Protein AF-Q5W2W8-F1 (afdb_monomer)

InterPro domains:
  IPR002831 Transcription regulator TrmB, N-terminal [PF01978] (3-45)
  IPR036388 Winged helix-like DNA-binding domain superfamily [G3DSA:1.10.10.10] (1-46)
  IPR036390 Winged helix DNA-binding domain superfamily [SSF46785] (2-50)

pLDDT: mean 92.7, std 8.3, range [53.84, 98.19]

Nearest PDB structures (foldseek):
  3mcz-assembly1_B  TM=8.276E-01  e=8.264E-03  Burkholderia thailandensis E264
  5hsm-assembly1_A-2  TM=6.832E-01  e=4.193E-03  Mycobacterium tuberculosis H37Rv
  7oyk-assembly2_CCC  TM=7.463E-01  e=2.286E-02  Bacillus subtilis subsp. subtilis str. 168
  2fxa-assembly3_D  TM=6.999E-01  e=3.934E-02  Bacillus subtilis
  3eco-assembly1_B  TM=7.357E-01  e=8.880E-02  Staphylococcus aureus subsp. aureus Mu50

Solvent-accessible surface area (backbone atoms only — not comparable to full-atom values): 3862 Å² total; per-residue (Å²): 92,64,62,50,46,31,61,83,25,35,45,64,57,27,14,69,76,45,75,46,57,44,70,61,45,43,56,50,50,53,52,35,33,75,71,68,61,29,49,73,61,92,75,29,28,36,45,54,67,66,60,27,48,54,42,43,49,67,70,69,51,76,62,95,77,66,80,130

Sequence (68 aa):
MVLANTNDSTVEEISRKSGIKEEAVYYLLEFLNIAGLVKKENDKYWVDETIRTIAQLLIELPDPNAEN

Structure (mmCIF, N/CA/C/O backbone):
data_AF-Q5W2W8-F1
#
_entry.id   AF-Q5W2W8-F1
#
loop_
_atom_site.group_PDB
_atom_site.id
_atom_site.type_symbol
_atom_site.label_atom_id
_atom_site.label_alt_id
_atom_site.label_comp_id
_atom_site.label_asym_id
_atom_site.label_entity_id
_atom_site.label_seq_id
_atom_site.pdbx_PDB_ins_code
_atom_site.Cartn_x
_atom_site.Cartn_y
_atom_site.Cartn_z
_atom_site.occupancy
_atom_site.B_iso_or_equiv
_atom_site.auth_seq_id
_atom_site.auth_comp_id
_atom_site.auth_asym_id
_atom_site.auth_atom_id
_atom_site.pdbx_PDB_model_num
ATOM 1 N N . MET A 1 1 ? 6.996 -0.151 -4.270 1.00 85.19 1 MET A N 1
ATOM 2 C CA . MET A 1 1 ? 5.876 0.819 -4.398 1.00 85.19 1 MET A CA 1
ATOM 3 C C . MET A 1 1 ? 5.037 0.849 -3.119 1.00 85.19 1 MET A C 1
ATOM 5 O O . MET A 1 1 ? 4.923 -0.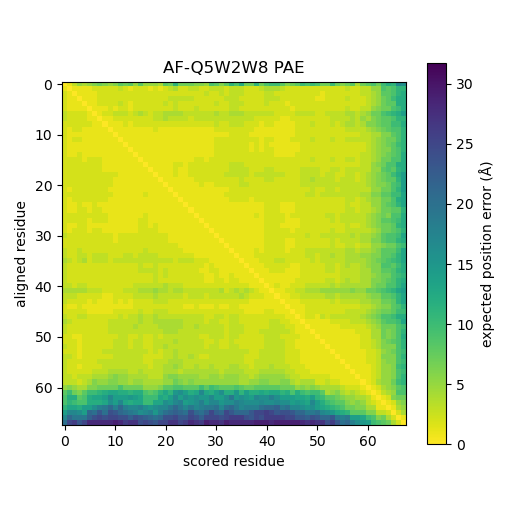194 -2.488 1.00 85.19 1 MET A O 1
ATOM 9 N N . VAL A 1 2 ? 4.445 1.990 -2.732 1.00 92.19 2 VAL A N 1
ATOM 10 C CA . VAL A 1 2 ? 3.638 2.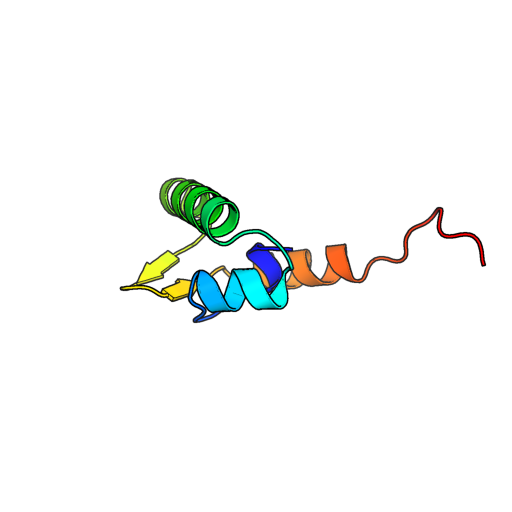125 -1.491 1.00 92.19 2 VAL A CA 1
ATOM 11 C C . VAL A 1 2 ? 2.399 1.218 -1.494 1.00 92.19 2 VAL A C 1
ATOM 13 O O . VAL A 1 2 ? 2.239 0.408 -0.585 1.00 92.19 2 VAL A O 1
ATOM 16 N N . LEU A 1 3 ? 1.573 1.275 -2.546 1.00 93.44 3 LEU A N 1
ATOM 17 C CA . LEU A 1 3 ? 0.308 0.523 -2.618 1.00 93.44 3 LEU A CA 1
ATOM 18 C C . LEU A 1 3 ? 0.493 -1.000 -2.540 1.00 93.44 3 LEU A C 1
ATOM 20 O O . LEU A 1 3 ? -0.230 -1.665 -1.809 1.00 93.44 3 LEU A O 1
ATOM 24 N N . ALA A 1 4 ? 1.503 -1.551 -3.219 1.00 93.69 4 ALA A N 1
ATOM 25 C CA . ALA A 1 4 ? 1.795 -2.989 -3.180 1.00 93.69 4 ALA A CA 1
ATOM 26 C C . ALA A 1 4 ? 2.121 -3.497 -1.761 1.00 93.69 4 ALA A C 1
ATOM 28 O O . ALA A 1 4 ? 1.859 -4.648 -1.425 1.00 93.69 4 ALA A O 1
ATOM 29 N N . ASN A 1 5 ? 2.655 -2.617 -0.909 1.00 92.31 5 ASN A N 1
ATOM 30 C CA . ASN A 1 5 ? 3.015 -2.929 0.472 1.00 92.31 5 ASN A CA 1
ATOM 31 C C . ASN A 1 5 ? 1.904 -2.606 1.483 1.00 92.31 5 ASN A C 1
ATOM 33 O O . ASN A 1 5 ? 2.093 -2.839 2.673 1.00 92.31 5 ASN A O 1
ATOM 37 N N . THR A 1 6 ? 0.761 -2.080 1.035 1.00 94.44 6 THR A N 1
ATOM 38 C CA . THR A 1 6 ? -0.334 -1.621 1.899 1.00 94.44 6 THR A CA 1
ATOM 39 C C . THR A 1 6 ? -1.350 -2.746 2.120 1.00 94.44 6 THR A C 1
ATOM 41 O O . THR A 1 6 ? -2.327 -2.871 1.388 1.00 94.44 6 THR A O 1
ATOM 44 N N . ASN A 1 7 ? -1.111 -3.604 3.113 1.00 94.12 7 ASN A N 1
ATOM 45 C CA . ASN A 1 7 ? -2.054 -4.649 3.523 1.00 94.12 7 ASN A CA 1
ATOM 46 C C . ASN A 1 7 ? -1.900 -4.953 5.010 1.00 94.12 7 ASN A C 1
ATOM 48 O O . ASN A 1 7 ? -0.932 -5.619 5.382 1.00 94.12 7 ASN A O 1
ATOM 52 N N . ASP A 1 8 ? -2.828 -4.463 5.834 1.00 96.12 8 ASP A N 1
ATOM 53 C CA . ASP A 1 8 ? -2.732 -4.544 7.299 1.00 96.12 8 ASP A CA 1
ATOM 54 C C . ASP A 1 8 ? -1.351 -4.080 7.799 1.00 96.12 8 ASP A C 1
ATOM 56 O O . ASP A 1 8 ? -0.731 -4.718 8.644 1.00 96.12 8 ASP A O 1
ATOM 60 N N . SER A 1 9 ? -0.821 -3.015 7.189 1.00 96.81 9 SER A N 1
ATOM 61 C CA . SER A 1 9 ? 0.559 -2.569 7.408 1.00 96.81 9 SER A CA 1
ATOM 62 C C . SER A 1 9 ? 0.610 -1.140 7.934 1.00 96.81 9 SER A C 1
ATOM 64 O O . SER A 1 9 ? -0.185 -0.291 7.520 1.00 96.81 9 SER A O 1
ATOM 66 N N . THR A 1 10 ? 1.560 -0.869 8.824 1.00 98.06 10 THR A N 1
ATOM 67 C CA . THR A 1 10 ? 1.838 0.482 9.331 1.00 98.06 10 THR A CA 1
ATOM 68 C C . THR A 1 10 ? 2.696 1.285 8.347 1.00 98.06 10 THR A C 1
ATOM 70 O O . THR A 1 10 ? 3.292 0.741 7.412 1.00 98.06 10 THR A O 1
ATOM 73 N N . VAL A 1 11 ? 2.803 2.601 8.570 1.00 98.06 11 VAL A N 1
ATOM 74 C CA . VAL A 1 11 ? 3.705 3.485 7.803 1.00 98.06 11 VAL A CA 1
ATOM 75 C C . VAL A 1 11 ? 5.153 2.990 7.850 1.00 98.06 11 VAL A C 1
ATOM 77 O O . VAL A 1 11 ? 5.805 2.936 6.808 1.00 98.06 11 VAL A O 1
ATOM 80 N N . GLU A 1 12 ? 5.638 2.594 9.029 1.00 98.19 12 GLU A N 1
ATOM 81 C CA . GLU A 1 12 ? 6.998 2.075 9.237 1.00 98.19 12 GLU A CA 1
ATOM 82 C C . GLU A 1 12 ? 7.234 0.805 8.405 1.00 98.19 12 GLU A C 1
ATOM 84 O O . GLU A 1 12 ? 8.224 0.683 7.679 1.00 98.19 12 GLU A O 1
ATOM 89 N N . GLU A 1 13 ? 6.290 -0.138 8.440 1.00 98.12 13 GLU A N 1
ATOM 90 C CA . GLU A 1 13 ? 6.401 -1.387 7.687 1.00 98.12 13 GLU A CA 1
ATOM 91 C C . GLU A 1 13 ? 6.405 -1.148 6.176 1.00 98.12 13 GLU A C 1
ATOM 93 O O . GLU A 1 13 ? 7.193 -1.763 5.450 1.00 98.12 13 GLU A O 1
ATOM 98 N N . ILE A 1 14 ? 5.545 -0.246 5.698 1.00 97.50 14 ILE A N 1
ATOM 99 C CA . ILE A 1 14 ? 5.465 0.128 4.284 1.00 97.50 14 ILE A CA 1
ATOM 100 C C . ILE A 1 14 ? 6.741 0.857 3.854 1.00 97.50 14 ILE A C 1
ATOM 102 O O . ILE A 1 14 ? 7.279 0.568 2.782 1.00 97.50 14 ILE A O 1
ATOM 106 N N . SER A 1 15 ? 7.264 1.760 4.683 1.00 97.81 15 SER A N 1
ATOM 107 C CA . SER A 1 15 ? 8.529 2.458 4.448 1.00 97.81 15 SER A CA 1
ATOM 108 C C . SER A 1 15 ? 9.684 1.474 4.299 1.00 97.81 15 SER A C 1
ATOM 110 O O . SER A 1 15 ? 10.352 1.464 3.262 1.00 97.81 15 SER A O 1
ATOM 112 N N . ARG A 1 16 ? 9.844 0.561 5.264 1.00 97.50 16 ARG A N 1
ATOM 113 C CA . ARG A 1 16 ? 10.898 -0.459 5.258 1.00 97.50 16 ARG A CA 1
ATOM 114 C C . ARG A 1 16 ? 10.845 -1.348 4.015 1.00 97.50 16 ARG A C 1
ATOM 116 O O . ARG A 1 16 ? 11.883 -1.613 3.419 1.00 97.50 16 ARG A O 1
ATOM 123 N N . LYS A 1 17 ? 9.654 -1.807 3.612 1.00 95.19 17 LYS A N 1
ATOM 124 C CA . LYS A 1 17 ? 9.496 -2.687 2.439 1.00 95.19 17 LYS A CA 1
ATOM 125 C C . LYS A 1 17 ? 9.666 -1.952 1.108 1.00 95.19 17 LYS A C 1
ATOM 127 O O . LYS A 1 17 ? 10.114 -2.542 0.131 1.00 95.19 17 LYS A O 1
ATOM 132 N N . SER A 1 18 ? 9.266 -0.684 1.042 1.00 93.62 18 SER A N 1
ATOM 133 C CA . SER A 1 18 ? 9.300 0.094 -0.201 1.00 93.62 18 SER A CA 1
ATOM 134 C C . SER A 1 18 ? 10.605 0.858 -0.424 1.00 93.62 18 SER A C 1
ATOM 136 O O . SER A 1 18 ? 10.841 1.291 -1.549 1.00 93.62 18 SER A O 1
ATOM 138 N N . GLY A 1 19 ? 11.419 1.051 0.620 1.00 95.62 19 GLY A N 1
ATOM 139 C CA . GLY A 1 19 ? 12.611 1.902 0.588 1.00 95.62 19 GLY A CA 1
ATOM 140 C C . GLY A 1 19 ? 12.300 3.406 0.552 1.00 95.62 19 GLY A C 1
ATOM 141 O O . GLY A 1 19 ? 13.199 4.217 0.344 1.00 95.62 19 GLY A O 1
ATOM 142 N N . ILE A 1 20 ? 11.035 3.796 0.734 1.00 96.38 20 ILE A N 1
ATOM 143 C CA . ILE A 1 20 ? 10.579 5.191 0.708 1.00 96.38 20 ILE A CA 1
ATOM 144 C C . ILE A 1 20 ? 10.586 5.737 2.134 1.00 96.38 20 ILE A C 1
ATOM 146 O O . ILE A 1 20 ? 10.198 5.032 3.060 1.00 96.38 20 ILE A O 1
ATOM 150 N N . LYS A 1 21 ? 10.990 6.998 2.325 1.00 97.88 21 LYS A N 1
ATOM 151 C CA . LYS A 1 21 ? 10.987 7.661 3.642 1.00 97.88 21 LYS A CA 1
ATOM 152 C C . LYS A 1 21 ? 9.604 7.602 4.305 1.00 97.88 21 LYS A C 1
ATOM 154 O O . LYS A 1 21 ? 8.611 7.898 3.641 1.00 97.88 21 LYS A O 1
ATOM 159 N N . GLU A 1 22 ? 9.555 7.309 5.606 1.00 97.94 22 GLU A N 1
ATOM 160 C CA . GLU A 1 22 ? 8.306 7.214 6.385 1.00 97.94 22 GLU A CA 1
ATOM 161 C C . GLU A 1 22 ? 7.397 8.432 6.219 1.00 97.94 22 GLU A C 1
ATOM 163 O O . GLU A 1 22 ? 6.209 8.274 5.967 1.00 97.94 22 GLU A O 1
ATOM 168 N N . GLU A 1 23 ? 7.952 9.644 6.272 1.00 97.88 23 GLU A N 1
ATOM 169 C CA . GLU A 1 23 ? 7.183 10.881 6.096 1.00 97.88 23 GLU A CA 1
ATOM 170 C C . GLU A 1 23 ? 6.479 10.942 4.727 1.00 97.88 23 GLU A C 1
ATOM 172 O O . GLU A 1 23 ? 5.307 11.304 4.633 1.00 97.88 23 GLU A O 1
ATOM 177 N N . ALA A 1 24 ? 7.164 10.524 3.659 1.00 97.62 24 ALA A N 1
ATOM 178 C CA . ALA A 1 24 ? 6.580 10.488 2.321 1.00 97.62 24 ALA A CA 1
ATOM 179 C C . ALA A 1 24 ? 5.507 9.395 2.197 1.00 97.62 24 ALA A C 1
ATOM 181 O O . ALA A 1 24 ? 4.482 9.609 1.551 1.00 97.62 24 ALA A O 1
ATOM 182 N N . VAL A 1 25 ? 5.719 8.241 2.840 1.00 97.94 25 VAL A N 1
ATOM 183 C CA . VAL A 1 25 ? 4.714 7.171 2.926 1.00 97.94 25 VAL A CA 1
ATOM 184 C C . VAL A 1 25 ? 3.473 7.662 3.669 1.00 97.94 25 VAL A C 1
ATOM 186 O O . VAL A 1 25 ? 2.367 7.474 3.171 1.00 97.94 25 VAL A O 1
ATOM 189 N N . TYR A 1 26 ? 3.650 8.329 4.810 1.00 98.06 26 TYR A N 1
ATOM 190 C CA . TYR A 1 26 ? 2.564 8.881 5.614 1.00 98.06 26 TYR A CA 1
ATOM 191 C C . TYR A 1 26 ? 1.693 9.839 4.799 1.00 98.06 26 TYR A C 1
ATOM 193 O O . TYR A 1 26 ? 0.499 9.592 4.642 1.00 98.06 26 TYR A O 1
ATOM 201 N N . TYR A 1 27 ? 2.278 10.891 4.218 1.00 98.19 27 TYR A N 1
ATOM 202 C CA . TYR A 1 27 ? 1.491 11.881 3.477 1.00 98.19 27 TYR A CA 1
ATOM 203 C C . TYR A 1 27 ? 0.805 11.290 2.245 1.00 98.19 27 TYR A C 1
ATOM 205 O O . TYR A 1 27 ? -0.327 11.666 1.936 1.00 98.19 27 TYR A O 1
ATOM 213 N N . LEU A 1 28 ? 1.454 10.346 1.557 1.00 97.00 28 LEU A N 1
ATOM 214 C CA . LEU A 1 28 ? 0.839 9.668 0.422 1.00 97.00 28 LEU A CA 1
ATOM 215 C C . LEU A 1 28 ? -0.355 8.809 0.860 1.00 97.00 28 LEU A C 1
ATOM 217 O O . LEU A 1 28 ? -1.402 8.862 0.221 1.00 97.00 28 LEU A O 1
ATOM 221 N N . LEU A 1 29 ? -0.224 8.039 1.942 1.00 97.38 29 LEU A N 1
ATOM 222 C CA . LEU A 1 29 ? -1.315 7.209 2.456 1.00 97.38 29 LEU A CA 1
ATOM 223 C C . LEU A 1 29 ? -2.483 8.050 2.978 1.00 97.38 29 LEU A C 1
ATOM 225 O O . LEU A 1 29 ? -3.629 7.710 2.700 1.00 97.38 29 LEU A O 1
ATOM 229 N N . GLU A 1 30 ? -2.218 9.164 3.664 1.00 97.56 30 GLU A N 1
ATOM 230 C CA . GLU A 1 30 ? -3.265 10.098 4.098 1.00 97.56 30 GLU A CA 1
ATOM 231 C C . GLU A 1 30 ? -4.010 10.699 2.899 1.00 97.56 30 GLU A C 1
ATOM 233 O O . GLU A 1 30 ? -5.241 10.706 2.873 1.00 97.56 30 GLU A O 1
ATOM 238 N N . PHE A 1 31 ? -3.287 11.124 1.857 1.00 97.31 31 PHE A N 1
ATOM 239 C CA . PHE A 1 31 ? -3.900 11.609 0.619 1.00 97.31 31 PHE A CA 1
ATOM 240 C C . PHE A 1 31 ? -4.789 10.544 -0.044 1.00 97.31 31 PHE A C 1
ATOM 242 O O . PHE A 1 31 ? -5.926 10.822 -0.425 1.00 97.31 31 PHE A O 1
ATOM 249 N N . LEU A 1 32 ? -4.299 9.307 -0.154 1.00 95.81 32 LEU A N 1
ATOM 250 C CA . LEU A 1 32 ? -5.040 8.200 -0.764 1.00 95.81 32 LEU A CA 1
ATOM 251 C C . LEU A 1 32 ? -6.238 7.746 0.082 1.00 95.81 32 LEU A C 1
ATOM 253 O O . LEU A 1 32 ? -7.239 7.296 -0.477 1.00 95.81 32 LEU A O 1
ATOM 257 N N . ASN A 1 33 ? -6.154 7.886 1.406 1.00 96.50 33 ASN A N 1
ATOM 258 C CA . ASN A 1 33 ? -7.261 7.638 2.323 1.00 96.50 33 ASN A CA 1
ATOM 259 C C . ASN A 1 33 ? -8.368 8.685 2.148 1.00 96.50 33 ASN A C 1
ATOM 261 O O . ASN A 1 33 ? -9.536 8.330 2.020 1.00 96.50 33 ASN A O 1
ATOM 265 N N . ILE A 1 34 ? -8.003 9.967 2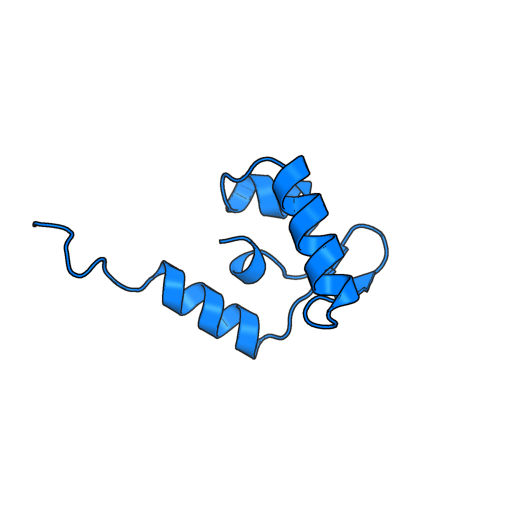.025 1.00 96.62 34 ILE A N 1
ATOM 266 C CA . ILE A 1 34 ? -8.949 11.047 1.697 1.00 96.62 34 ILE A CA 1
ATOM 267 C C . ILE A 1 34 ? -9.622 10.798 0.338 1.00 96.62 34 ILE A C 1
ATOM 269 O O . ILE A 1 34 ? -10.818 11.036 0.188 1.00 96.62 34 ILE A O 1
ATOM 273 N N . ALA A 1 35 ? -8.876 10.284 -0.643 1.00 95.44 35 ALA A N 1
ATOM 274 C CA . ALA A 1 35 ? -9.403 9.927 -1.959 1.00 95.44 35 ALA A CA 1
ATOM 275 C C . ALA A 1 35 ? -10.272 8.649 -1.966 1.00 95.44 35 ALA A C 1
ATOM 277 O O . ALA A 1 35 ? -10.846 8.316 -3.002 1.00 95.44 35 ALA A O 1
ATOM 278 N N . GLY A 1 36 ? -10.362 7.922 -0.846 1.00 94.25 36 GLY A N 1
ATOM 279 C CA . GLY A 1 36 ? -11.136 6.682 -0.728 1.00 94.25 36 GLY A CA 1
ATOM 280 C C . GLY A 1 36 ? -10.501 5.460 -1.403 1.00 94.25 36 GLY A C 1
ATOM 281 O O . GLY A 1 36 ? -11.188 4.470 -1.634 1.00 94.25 36 GLY A O 1
ATOM 282 N N . LEU A 1 37 ? -9.208 5.518 -1.737 1.00 93.31 37 LEU A N 1
ATOM 283 C CA . LEU A 1 37 ? -8.469 4.418 -2.375 1.00 93.31 37 LEU A CA 1
ATOM 284 C C . LEU A 1 37 ? -7.779 3.506 -1.359 1.00 93.31 37 LEU A C 1
ATOM 286 O O . LEU A 1 37 ? -7.549 2.330 -1.628 1.00 93.31 37 LEU A O 1
ATOM 290 N N . VAL A 1 38 ? -7.435 4.062 -0.203 1.00 96.31 38 VAL A N 1
ATOM 291 C CA . VAL A 1 38 ? -6.845 3.354 0.930 1.00 96.31 38 VAL A CA 1
ATOM 292 C C . VAL A 1 38 ? -7.799 3.493 2.109 1.00 96.31 38 VAL A C 1
ATOM 294 O O . VAL A 1 38 ? -8.426 4.531 2.283 1.00 96.31 38 VAL A O 1
ATOM 297 N N . LYS A 1 39 ? -7.914 2.453 2.926 1.00 97.31 39 LYS A N 1
ATOM 298 C CA . LYS A 1 39 ? -8.631 2.497 4.196 1.00 97.31 39 LYS A CA 1
ATOM 299 C C . LYS A 1 39 ? -7.621 2.573 5.330 1.00 97.31 39 LYS A C 1
ATOM 301 O O . LYS A 1 39 ? -6.642 1.828 5.324 1.00 97.31 39 LYS A O 1
ATOM 306 N N . LYS A 1 40 ? -7.885 3.430 6.311 1.00 97.12 40 LYS A N 1
ATOM 307 C CA . LYS A 1 40 ? -7.152 3.492 7.578 1.00 97.12 40 LYS A CA 1
ATOM 308 C C . LYS A 1 40 ? -8.045 3.037 8.730 1.00 97.12 40 LYS A C 1
ATOM 310 O O . LYS A 1 40 ? -9.172 3.504 8.872 1.00 97.12 40 LYS A O 1
ATOM 315 N N . GLU A 1 41 ? -7.515 2.167 9.574 1.00 96.50 41 GLU A N 1
ATOM 316 C CA . GLU A 1 41 ? -8.093 1.750 10.856 1.00 96.50 41 GLU A CA 1
ATOM 317 C C . GLU A 1 41 ? -6.956 1.761 11.881 1.00 96.50 41 GLU A C 1
ATOM 319 O O . GLU A 1 41 ? -5.973 1.033 11.749 1.00 96.50 41 GLU A O 1
ATOM 324 N N . ASN A 1 42 ? -7.068 2.629 12.888 1.00 95.00 42 ASN A N 1
ATOM 325 C CA . ASN A 1 42 ? -5.976 2.952 13.810 1.00 95.00 42 ASN A CA 1
ATOM 326 C C . ASN A 1 42 ? -4.710 3.433 13.066 1.00 95.00 42 ASN A C 1
ATOM 328 O O . ASN A 1 42 ? -4.754 4.436 12.352 1.00 95.00 42 ASN A O 1
ATOM 332 N N . ASP A 1 43 ? -3.583 2.753 13.255 1.00 95.50 43 ASP A N 1
ATOM 333 C CA . ASP A 1 43 ? -2.265 3.034 12.679 1.00 95.50 43 ASP A CA 1
ATOM 334 C C . ASP A 1 43 ? -1.952 2.200 11.425 1.00 95.50 43 ASP A C 1
ATOM 336 O O . ASP A 1 43 ? -0.874 2.334 10.836 1.00 95.50 43 ASP A O 1
ATOM 340 N N . LYS A 1 44 ? -2.899 1.363 10.996 1.00 97.44 44 LYS A N 1
ATOM 341 C CA . LYS A 1 44 ? -2.735 0.443 9.876 1.00 97.44 44 LYS A CA 1
ATOM 342 C C . LYS A 1 44 ? -3.515 0.882 8.644 1.00 9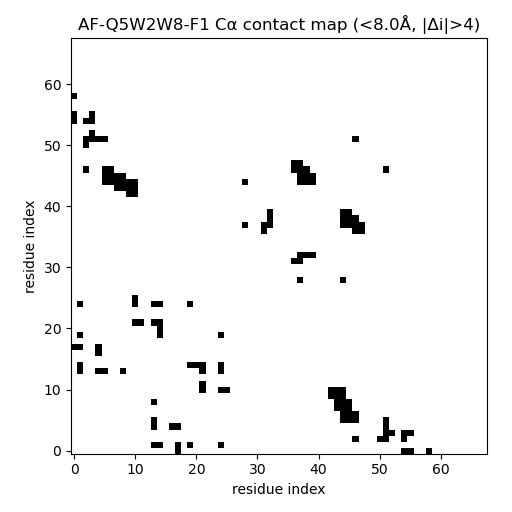7.44 44 LYS A C 1
ATOM 344 O O . LYS A 1 44 ? -4.526 1.586 8.733 1.00 97.44 44 LYS A O 1
ATOM 349 N N . TYR A 1 45 ? -3.028 0.440 7.488 1.00 97.69 45 TYR A N 1
ATOM 350 C CA . TYR A 1 45 ? -3.581 0.771 6.182 1.00 97.69 45 TYR A CA 1
ATOM 351 C C . TYR A 1 45 ? -3.872 -0.475 5.346 1.00 97.69 45 TYR A C 1
ATOM 353 O O . TYR A 1 45 ? -3.110 -1.448 5.336 1.00 97.69 45 TYR A O 1
ATOM 361 N N . TRP A 1 46 ? -4.961 -0.396 4.585 1.00 97.31 46 TRP A N 1
ATOM 362 C CA . TRP A 1 46 ? -5.426 -1.419 3.655 1.00 97.31 46 TRP A CA 1
ATOM 363 C C . TRP A 1 46 ? -5.737 -0.797 2.302 1.00 97.31 46 TRP A C 1
ATOM 365 O O . TRP A 1 46 ? -6.252 0.315 2.219 1.00 97.31 46 TRP A O 1
ATOM 375 N N . VAL A 1 47 ? -5.475 -1.541 1.239 1.00 95.75 47 VAL A N 1
ATOM 376 C CA . VAL A 1 47 ? -5.915 -1.209 -0.115 1.00 95.75 47 VAL A CA 1
ATOM 377 C C . VAL A 1 47 ? -6.697 -2.397 -0.668 1.00 95.75 47 VAL A C 1
ATOM 379 O O . VAL A 1 47 ? -6.468 -3.535 -0.252 1.00 95.75 47 VAL A O 1
ATOM 382 N N . ASP A 1 48 ? -7.621 -2.136 -1.590 1.00 94.88 48 ASP A N 1
ATOM 383 C CA . ASP A 1 48 ? -8.338 -3.192 -2.303 1.00 94.88 48 ASP A CA 1
ATOM 384 C C . ASP A 1 48 ? -7.368 -4.203 -2.941 1.00 94.88 48 ASP A C 1
ATOM 386 O O . ASP A 1 48 ?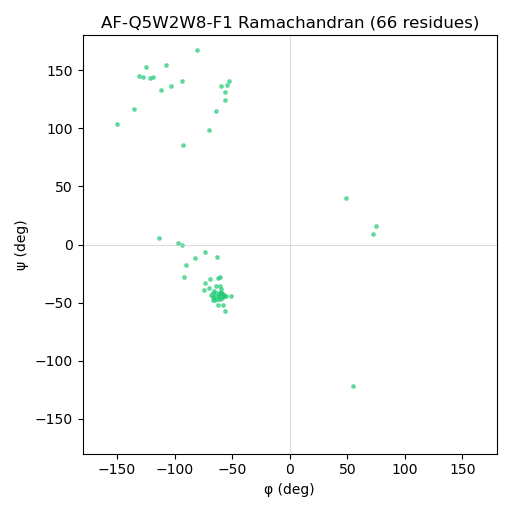 -6.321 -3.837 -3.487 1.00 94.88 48 ASP A O 1
ATOM 390 N N . GLU A 1 49 ? -7.722 -5.487 -2.885 1.00 93.56 49 GLU A N 1
ATOM 391 C CA . GLU A 1 49 ? -6.863 -6.572 -3.358 1.00 93.56 49 GLU A CA 1
ATOM 392 C C . GLU A 1 49 ? -6.542 -6.458 -4.854 1.00 93.56 49 GLU A C 1
ATOM 394 O O . GLU A 1 49 ? -5.408 -6.728 -5.261 1.00 93.56 49 GLU A O 1
ATOM 399 N N . THR A 1 50 ? -7.495 -5.994 -5.665 1.00 94.50 50 THR A N 1
ATOM 400 C CA . THR A 1 50 ? -7.305 -5.7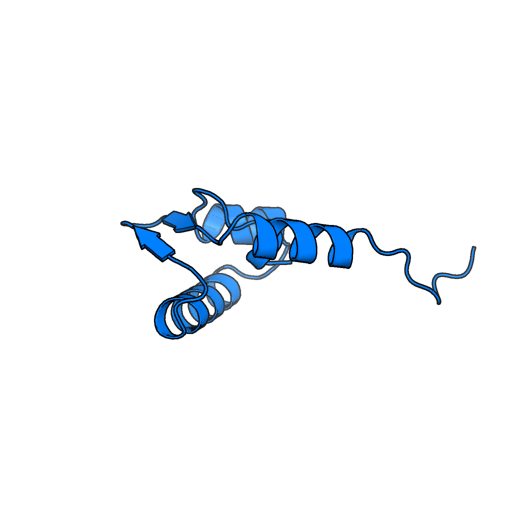85 -7.105 1.00 94.50 50 THR A CA 1
ATOM 401 C C . THR A 1 50 ? -6.270 -4.694 -7.345 1.00 94.50 50 THR A C 1
ATOM 403 O O . THR A 1 50 ? -5.322 -4.893 -8.106 1.00 94.50 50 THR A O 1
ATOM 406 N N . ILE A 1 51 ? -6.399 -3.558 -6.649 1.00 92.69 51 ILE A N 1
ATOM 407 C CA . ILE A 1 51 ? -5.448 -2.441 -6.742 1.00 92.69 51 ILE A CA 1
ATOM 408 C C . ILE A 1 51 ? -4.058 -2.892 -6.297 1.00 92.69 51 ILE A C 1
ATOM 410 O O . ILE A 1 51 ? -3.074 -2.603 -6.978 1.00 92.69 51 ILE A O 1
ATOM 414 N N . ARG A 1 52 ? -3.964 -3.640 -5.191 1.00 94.00 52 ARG A N 1
ATOM 415 C CA . ARG A 1 52 ? -2.695 -4.193 -4.701 1.00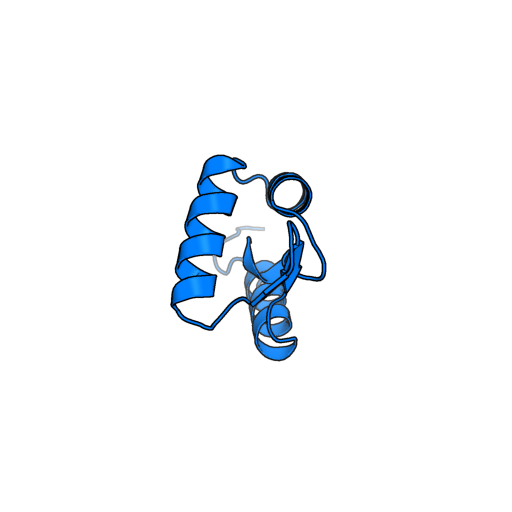 94.00 52 ARG A CA 1
ATOM 416 C C . ARG A 1 52 ? -2.047 -5.134 -5.714 1.00 94.00 52 ARG A C 1
ATOM 418 O O . ARG A 1 52 ? -0.836 -5.084 -5.902 1.00 94.00 52 ARG A O 1
ATOM 425 N N . THR A 1 53 ? -2.844 -5.975 -6.366 1.00 93.06 53 THR A N 1
ATOM 426 C CA . THR A 1 53 ? -2.363 -6.943 -7.359 1.00 93.06 53 THR A CA 1
ATOM 427 C C . THR A 1 53 ? -1.829 -6.229 -8.593 1.00 93.06 53 THR A C 1
ATOM 429 O O . THR A 1 53 ? -0.708 -6.493 -9.014 1.00 93.06 53 THR A O 1
ATOM 432 N N . ILE A 1 54 ? -2.578 -5.258 -9.125 1.00 93.31 54 ILE A N 1
ATOM 433 C CA . ILE A 1 54 ? -2.115 -4.403 -10.228 1.00 93.31 54 ILE A CA 1
ATOM 434 C C . ILE A 1 54 ? -0.819 -3.692 -9.831 1.00 93.31 54 ILE A C 1
ATOM 436 O O . ILE A 1 54 ? 0.143 -3.661 -10.593 1.00 93.31 54 ILE A O 1
ATOM 440 N N . ALA A 1 55 ? -0.774 -3.159 -8.612 1.00 92.88 55 ALA A N 1
ATOM 441 C CA . ALA A 1 55 ? 0.394 -2.495 -8.071 1.00 92.88 55 ALA A CA 1
ATOM 442 C C . ALA A 1 55 ? 1.631 -3.405 -8.017 1.00 92.88 55 ALA A C 1
ATOM 444 O O . ALA A 1 55 ? 2.726 -2.957 -8.350 1.00 92.88 55 ALA A O 1
ATOM 445 N N . GLN A 1 56 ? 1.462 -4.662 -7.611 1.00 91.88 56 GLN A N 1
ATOM 446 C CA . GLN A 1 56 ? 2.539 -5.644 -7.580 1.00 91.88 56 GLN A CA 1
ATOM 447 C C . GLN A 1 56 ? 3.016 -5.993 -8.994 1.00 91.88 56 GLN A C 1
ATOM 449 O O . GLN A 1 56 ? 4.216 -5.958 -9.252 1.00 91.88 56 GLN A O 1
ATOM 454 N N . LEU A 1 57 ? 2.087 -6.219 -9.928 1.00 93.19 57 LEU A N 1
ATOM 455 C CA . LEU A 1 57 ? 2.418 -6.491 -11.328 1.00 93.19 57 LEU A CA 1
ATOM 456 C C . LEU A 1 57 ? 3.260 -5.367 -11.935 1.00 93.19 57 LEU A C 1
ATOM 458 O O . LEU A 1 57 ? 4.257 -5.646 -12.582 1.00 93.19 57 LEU A O 1
ATOM 462 N N . LEU A 1 58 ? 2.915 -4.100 -11.678 1.00 90.25 58 LEU A N 1
ATOM 463 C CA . LEU A 1 58 ? 3.681 -2.952 -12.177 1.00 90.25 58 LEU A CA 1
ATOM 464 C C . LEU A 1 58 ? 5.121 -2.890 -11.638 1.00 90.25 58 LEU A C 1
ATOM 466 O O . LEU A 1 58 ? 5.983 -2.345 -12.318 1.00 90.25 58 LEU A O 1
ATOM 470 N N . ILE A 1 59 ? 5.386 -3.417 -10.438 1.00 87.69 59 ILE A N 1
ATOM 471 C CA . ILE A 1 59 ? 6.749 -3.523 -9.885 1.00 87.69 59 ILE A CA 1
ATOM 472 C C . ILE A 1 59 ? 7.527 -4.644 -10.576 1.00 87.69 59 ILE A C 1
ATOM 474 O O . ILE A 1 59 ? 8.726 -4.512 -10.795 1.00 87.69 59 ILE A O 1
ATOM 478 N N . GLU A 1 60 ? 6.852 -5.754 -10.863 1.00 89.62 60 GLU A N 1
ATOM 479 C CA . GLU A 1 60 ? 7.446 -6.956 -11.452 1.00 89.62 60 GLU A CA 1
ATOM 480 C C . GLU A 1 60 ? 7.594 -6.873 -12.972 1.00 89.62 60 GLU A C 1
ATOM 482 O O . GLU A 1 60 ? 8.266 -7.719 -13.565 1.00 89.62 60 GLU A O 1
ATOM 487 N N . LEU A 1 61 ? 6.975 -5.873 -13.610 1.00 88.19 61 LEU A N 1
ATOM 488 C CA . LEU A 1 61 ? 7.137 -5.647 -15.036 1.00 88.19 61 LEU A CA 1
ATOM 489 C C . LEU A 1 61 ? 8.629 -5.468 -15.349 1.00 88.19 61 LEU A C 1
ATOM 491 O O . LEU A 1 61 ? 9.272 -4.590 -14.766 1.00 88.19 61 LEU A O 1
ATOM 495 N N . PRO A 1 62 ? 9.187 -6.278 -16.267 1.00 80.56 62 PRO A N 1
ATOM 496 C CA . PRO A 1 62 ? 10.570 -6.120 -16.676 1.00 80.56 62 PRO A CA 1
ATOM 497 C C . PRO A 1 62 ? 10.749 -4.724 -17.265 1.00 80.56 62 PRO A C 1
ATOM 499 O O . PRO A 1 62 ? 9.909 -4.273 -18.047 1.00 80.56 62 PRO A O 1
ATOM 502 N N . ASP A 1 63 ? 11.836 -4.047 -16.894 1.00 77.38 63 ASP A N 1
ATOM 503 C CA . ASP A 1 63 ? 12.178 -2.773 -17.513 1.00 77.38 63 ASP A CA 1
ATOM 504 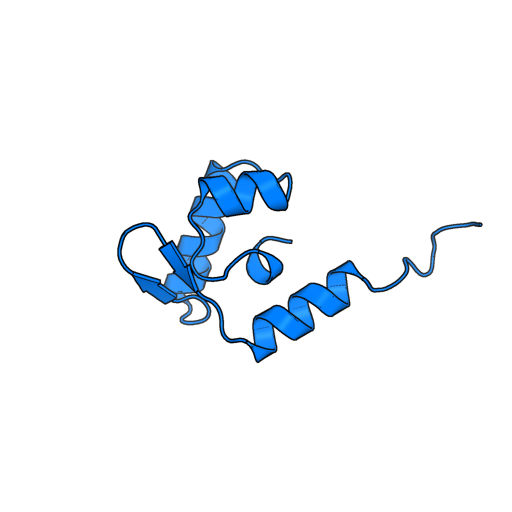C C . ASP A 1 63 ? 12.470 -3.041 -18.997 1.00 77.38 63 ASP A C 1
ATOM 506 O O . ASP A 1 63 ? 13.433 -3.750 -19.309 1.00 77.38 63 ASP A O 1
ATOM 510 N N . PRO A 1 64 ? 11.654 -2.514 -19.928 1.00 73.81 64 PRO A N 1
ATOM 511 C CA . PRO A 1 64 ? 11.857 -2.743 -21.353 1.00 73.81 64 PRO A CA 1
ATOM 512 C C . PRO A 1 64 ? 13.191 -2.172 -21.863 1.00 73.81 64 PRO A C 1
ATOM 514 O O . PRO A 1 64 ? 13.573 -2.482 -22.989 1.00 73.81 64 PRO A O 1
ATOM 517 N N . ASN A 1 6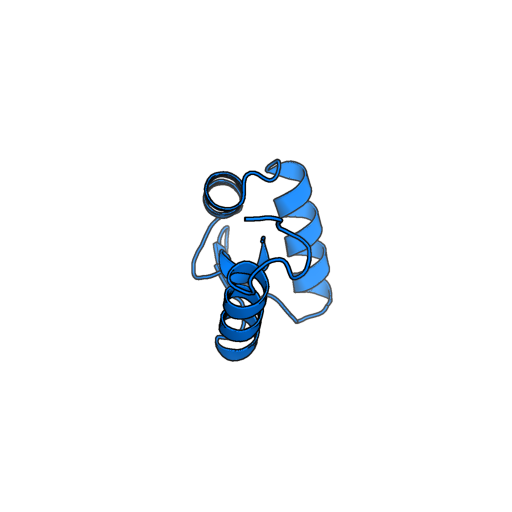5 ? 13.891 -1.364 -21.057 1.00 76.38 65 ASN A N 1
ATOM 518 C CA . ASN A 1 65 ? 15.189 -0.770 -21.365 1.00 76.38 65 ASN A CA 1
ATOM 519 C C . ASN A 1 65 ? 16.334 -1.285 -20.473 1.00 76.38 65 ASN A C 1
ATOM 521 O O . ASN A 1 65 ? 17.443 -0.762 -20.578 1.00 76.38 65 ASN A O 1
ATOM 525 N N . ALA A 1 66 ? 16.106 -2.271 -19.596 1.00 70.12 66 ALA A N 1
ATOM 526 C CA . ALA A 1 66 ? 17.210 -2.920 -18.894 1.00 70.12 66 ALA A CA 1
ATOM 527 C C . ALA A 1 66 ? 17.997 -3.769 -19.903 1.00 70.12 66 ALA A C 1
ATOM 529 O O . ALA A 1 66 ? 17.584 -4.869 -20.270 1.00 70.12 66 ALA A O 1
ATOM 530 N N . GLU A 1 67 ? 19.102 -3.215 -20.404 1.00 64.56 67 GLU A N 1
ATOM 531 C CA . GLU A 1 67 ? 20.065 -3.947 -21.225 1.00 64.56 67 GLU A CA 1
ATOM 532 C C . GLU A 1 67 ? 20.559 -5.188 -20.456 1.00 64.56 67 GLU A C 1
ATOM 534 O O . GLU A 1 67 ? 20.902 -5.094 -19.274 1.00 64.56 67 GLU A O 1
ATOM 539 N N . ASN A 1 68 ? 20.548 -6.347 -21.127 1.00 53.84 68 ASN A N 1
ATOM 540 C CA . ASN A 1 68 ? 21.154 -7.591 -20.633 1.00 53.84 68 ASN A CA 1
ATOM 541 C C . ASN A 1 68 ? 22.680 -7.489 -20.578 1.00 53.84 68 ASN A C 1
ATOM 543 O O . ASN A 1 68 ? 23.255 -6.974 -21.565 1.00 53.84 68 ASN A O 1
#

Radius of gyration: 12.8 Å; Cα contacts (8 Å, |Δi|>4): 72; chains: 1; bounding box: 32×20×35 Å

Organism: Saccharolobus islandicus (NCBI:txid43080)

Secondary structure (DSSP, 8-state):
-TGGG-EEEEHHHHHHHHT--HHHHHHHHHHHHHTTSEEEETTEEEE-HHHHHHHHHHHHS--TT---

Mean predicted aligned error: 4.13 Å

Foldseek 3Di:
DQLLQAAQDALVSSCVVVVHDSVVSVVVQVVCVVVVQWPDDPRGIHGDPVSNVVVVVVVVPPDPPPDD